Protein AF-A0A147BIY8-F1 (afdb_monomer_lite)

Sequence (85 aa):
ERLREHRASLRATPSGHLAVHCDRCGCSPAFGDTNILGTYKEQRAREILEAFQIASRGEGCISQPSLALTEGELAFLKTTTRVNT

Radius of gyration: 14.34 Å; chains: 1; bounding box: 36×27×33 Å

Foldseek 3Di:
DVLVVLVVCCVDDNDDQNNVCCVVVVDDDPSVPDDDPDDDPDPVVVLLVVQLVQVVCPPVHSDDGPDHDDPVSNVVCVVVDPPPD

Secondary structure (DSSP, 8-state):
-HHHHHHHHTTSS--HHHHHHHHHH-----TTS-------SSHHHHHHHHHHHHHHHGGG-----SSPPPHHHHHHHHHH-----

Organism: Ixodes ricinus (NCBI:txid34613)

pLDDT: mean 88.91, std 10.53, range [38.44, 96.62]

Structure (mmCIF, N/CA/C/O backbone):
data_AF-A0A147BIY8-F1
#
_entry.id   AF-A0A147BIY8-F1
#
loop_
_atom_site.group_PDB
_atom_site.id
_atom_site.type_symbol
_atom_site.label_atom_id
_atom_site.label_alt_id
_atom_site.label_comp_id
_atom_site.label_asym_id
_atom_site.label_entity_id
_atom_site.label_seq_id
_atom_site.pdbx_PDB_ins_code
_atom_site.Cartn_x
_atom_site.Cartn_y
_atom_site.Cartn_z
_atom_site.occupancy
_atom_site.B_iso_or_equiv
_atom_site.auth_seq_id
_atom_site.auth_comp_id
_atom_site.auth_asym_id
_atom_site.auth_atom_id
_atom_site.pdbx_PDB_model_num
ATOM 1 N N . GLU A 1 1 ? 1.320 11.948 -6.262 1.00 71.12 1 GLU A N 1
ATOM 2 C CA . GLU A 1 1 ? 2.785 11.804 -6.114 1.00 71.12 1 GLU A CA 1
ATOM 3 C C . GLU A 1 1 ? 3.240 10.345 -6.187 1.00 71.12 1 GLU A C 1
ATOM 5 O O . GLU A 1 1 ? 3.955 10.014 -7.121 1.00 71.12 1 GLU A O 1
ATOM 10 N N . ARG A 1 2 ? 2.710 9.440 -5.348 1.00 84.19 2 ARG A N 1
ATOM 11 C CA . ARG A 1 2 ? 3.080 8.005 -5.316 1.00 84.19 2 ARG A CA 1
ATOM 12 C C . ARG A 1 2 ? 3.160 7.266 -6.656 1.00 84.19 2 ARG A C 1
ATOM 14 O O . ARG A 1 2 ? 4.166 6.632 -6.942 1.00 84.19 2 ARG A O 1
ATOM 21 N N . LEU A 1 3 ? 2.148 7.363 -7.523 1.00 87.88 3 LEU A N 1
ATOM 22 C CA . LEU A 1 3 ? 2.204 6.695 -8.836 1.00 87.88 3 LEU A CA 1
ATOM 23 C C . LEU A 1 3 ? 3.354 7.207 -9.717 1.00 87.88 3 LEU A C 1
ATOM 25 O O . LEU A 1 3 ? 3.893 6.461 -10.530 1.00 87.88 3 LEU A O 1
ATOM 29 N N . ARG A 1 4 ? 3.744 8.478 -9.560 1.00 89.62 4 ARG A N 1
ATOM 30 C CA . ARG A 1 4 ? 4.896 9.050 -10.266 1.00 89.62 4 ARG A CA 1
ATOM 31 C C . ARG A 1 4 ? 6.199 8.452 -9.737 1.00 89.62 4 ARG A C 1
ATOM 33 O O . ARG A 1 4 ? 7.037 8.077 -10.549 1.00 89.62 4 ARG A O 1
ATOM 40 N N . GLU A 1 5 ? 6.335 8.322 -8.418 1.00 89.19 5 GLU A N 1
ATOM 41 C CA . GLU A 1 5 ? 7.485 7.670 -7.771 1.00 89.19 5 GLU A CA 1
ATOM 42 C C . GLU A 1 5 ? 7.623 6.213 -8.230 1.00 89.19 5 GLU A C 1
ATOM 44 O O . GLU A 1 5 ? 8.690 5.812 -8.683 1.00 89.19 5 GLU A O 1
ATOM 49 N N . HIS A 1 6 ? 6.525 5.450 -8.228 1.00 89.94 6 HIS A N 1
ATOM 50 C CA . HIS A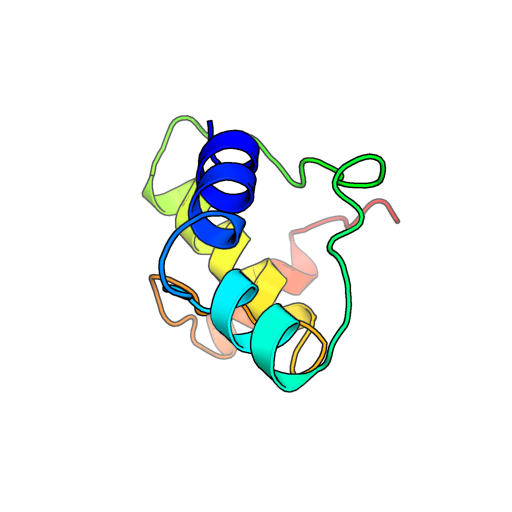 1 6 ? 6.508 4.072 -8.728 1.00 89.94 6 HIS A CA 1
ATOM 51 C C . HIS A 1 6 ? 6.882 3.967 -10.209 1.00 89.94 6 HIS A C 1
ATOM 53 O O . HIS A 1 6 ? 7.631 3.081 -10.602 1.00 89.94 6 HIS A O 1
ATOM 59 N N . ARG A 1 7 ? 6.396 4.878 -11.059 1.00 90.94 7 ARG A N 1
ATOM 60 C CA . ARG A 1 7 ? 6.804 4.913 -12.473 1.00 90.94 7 ARG A CA 1
ATOM 61 C C . ARG A 1 7 ? 8.290 5.221 -12.636 1.00 90.94 7 ARG A C 1
ATOM 63 O O . ARG A 1 7 ? 8.918 4.681 -13.542 1.00 90.94 7 ARG A O 1
ATOM 70 N N . ALA A 1 8 ? 8.842 6.094 -11.795 1.00 90.19 8 ALA A N 1
ATOM 71 C CA . ALA A 1 8 ? 10.259 6.429 -11.821 1.00 90.19 8 ALA A CA 1
ATOM 72 C C . ALA A 1 8 ? 11.130 5.252 -11.352 1.00 90.19 8 ALA A C 1
ATOM 74 O O . ALA A 1 8 ? 12.149 4.976 -11.982 1.00 90.19 8 ALA A O 1
ATOM 75 N N . SER A 1 9 ? 10.705 4.511 -10.319 1.00 89.31 9 SER A N 1
ATOM 76 C CA . SER 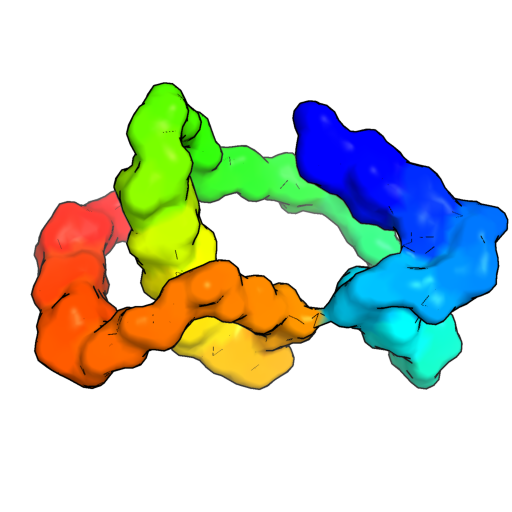A 1 9 ? 11.469 3.379 -9.775 1.00 89.31 9 SER A CA 1
ATOM 77 C C . SER A 1 9 ? 11.654 2.227 -10.767 1.00 89.31 9 SER A C 1
ATOM 79 O O . SER A 1 9 ? 12.618 1.482 -10.646 1.00 89.31 9 SER A O 1
ATOM 81 N N . LEU A 1 10 ? 10.770 2.090 -11.762 1.00 89.81 10 LEU A N 1
ATOM 82 C CA . LEU A 1 10 ? 10.894 1.084 -12.829 1.00 89.81 10 LEU A CA 1
ATOM 83 C C . LEU A 1 10 ? 11.944 1.427 -13.896 1.00 89.81 10 LEU A C 1
ATOM 85 O O . LEU A 1 10 ? 12.293 0.571 -14.698 1.00 89.81 10 LEU A O 1
ATOM 89 N N . ARG A 1 11 ? 12.393 2.686 -13.967 1.00 86.38 11 ARG A N 1
ATOM 90 C CA . ARG A 1 11 ? 13.357 3.157 -14.980 1.00 86.38 11 ARG A CA 1
ATOM 91 C C . ARG A 1 11 ? 14.796 3.187 -14.469 1.00 86.38 11 ARG A C 1
ATOM 93 O O . ARG A 1 11 ? 15.717 3.333 -15.264 1.00 86.38 11 ARG A O 1
ATOM 100 N N . ALA A 1 12 ? 14.970 3.127 -13.155 1.00 80.88 12 ALA A N 1
ATOM 101 C CA . ALA A 1 12 ? 16.264 3.063 -12.494 1.00 80.88 12 ALA A CA 1
ATOM 102 C C . ALA A 1 12 ? 16.635 1.602 -12.200 1.00 80.88 12 ALA A C 1
ATOM 104 O O . ALA A 1 12 ? 15.860 0.689 -12.484 1.00 80.88 12 ALA A O 1
ATOM 105 N N . THR A 1 13 ? 17.798 1.380 -11.581 1.00 82.06 13 THR A N 1
ATOM 106 C CA . THR A 1 13 ? 18.108 0.088 -10.956 1.00 82.06 13 THR A CA 1
ATOM 107 C C . THR A 1 13 ? 16.930 -0.335 -10.067 1.00 82.06 13 THR A C 1
ATOM 109 O O . THR A 1 13 ? 16.526 0.468 -9.212 1.00 82.06 13 THR A O 1
ATOM 112 N N . PRO A 1 14 ? 16.366 -1.548 -10.253 1.00 82.00 14 PRO A N 1
ATOM 113 C CA . PRO A 1 14 ? 15.171 -1.971 -9.540 1.00 82.00 14 PRO A CA 1
ATOM 114 C C . PRO A 1 14 ? 15.338 -1.814 -8.031 1.00 82.00 14 PRO A C 1
ATOM 116 O O . PRO A 1 14 ? 16.184 -2.447 -7.401 1.00 82.00 14 PRO A O 1
ATOM 119 N N . SER 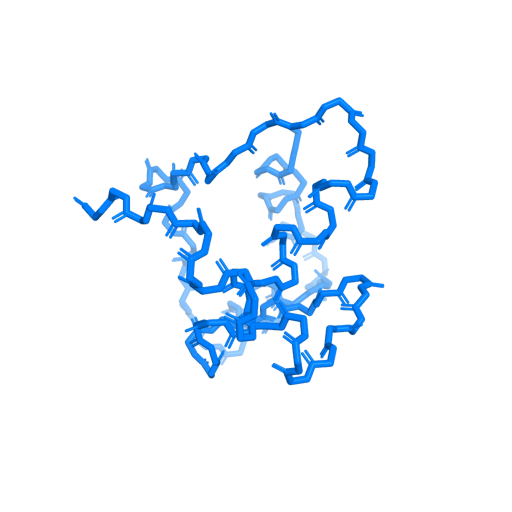A 1 15 ? 14.531 -0.932 -7.450 1.00 82.50 15 SER A N 1
ATOM 120 C CA . SER A 1 15 ? 14.513 -0.662 -6.017 1.00 82.50 15 SER A CA 1
ATOM 121 C C . SER A 1 15 ? 13.077 -0.505 -5.531 1.00 82.50 15 SER A C 1
ATOM 123 O O . SER A 1 15 ? 12.198 -0.010 -6.241 1.00 82.50 15 SER A O 1
ATOM 125 N N . GLY A 1 16 ? 12.831 -0.979 -4.310 1.00 87.75 16 GLY A N 1
ATOM 126 C CA . GLY A 1 16 ? 11.485 -1.100 -3.760 1.00 87.75 16 GLY A CA 1
ATOM 127 C C . GLY A 1 16 ? 10.716 -2.310 -4.302 1.00 87.75 16 GLY A C 1
ATOM 128 O O . GLY A 1 16 ? 11.035 -2.879 -5.346 1.00 87.75 16 GLY A O 1
ATOM 129 N N . HIS A 1 17 ? 9.676 -2.700 -3.563 1.00 91.38 17 HIS A N 1
ATOM 130 C CA . HIS A 1 17 ? 8.930 -3.944 -3.786 1.00 91.38 17 HIS A CA 1
ATOM 131 C C . HIS A 1 17 ? 8.361 -4.078 -5.204 1.00 91.38 17 HIS A C 1
ATOM 133 O O . HIS A 1 17 ? 8.509 -5.126 -5.825 1.00 91.38 17 HIS A O 1
ATOM 139 N N . LEU A 1 18 ? 7.775 -3.004 -5.749 1.00 92.19 18 LEU A N 1
ATOM 140 C CA . LEU A 1 18 ? 7.183 -3.016 -7.091 1.00 92.19 18 LEU A CA 1
ATOM 141 C C . LEU A 1 18 ? 8.218 -3.282 -8.188 1.00 92.19 18 LEU A C 1
ATOM 143 O O . LEU A 1 18 ? 8.004 -4.153 -9.025 1.00 92.19 18 LEU A O 1
ATOM 147 N N . ALA A 1 19 ? 9.334 -2.548 -8.188 1.00 93.06 19 ALA A N 1
ATOM 148 C CA . ALA A 1 19 ? 10.335 -2.689 -9.240 1.00 93.06 19 ALA A CA 1
ATOM 149 C C . ALA A 1 19 ? 11.023 -4.056 -9.184 1.00 93.06 19 ALA A C 1
ATOM 151 O O . ALA A 1 19 ? 11.189 -4.691 -10.220 1.00 93.06 19 ALA A O 1
ATOM 152 N N . VAL A 1 20 ? 11.344 -4.539 -7.978 1.00 93.38 20 VAL A N 1
ATOM 153 C CA . VAL A 1 20 ? 11.921 -5.878 -7.778 1.00 93.38 20 VAL A CA 1
ATOM 154 C C . VAL A 1 20 ? 10.953 -6.978 -8.221 1.00 93.38 20 VAL A C 1
ATOM 156 O O . VAL A 1 20 ? 11.381 -7.961 -8.823 1.00 93.38 20 VAL A O 1
ATOM 159 N N . HIS A 1 21 ? 9.652 -6.832 -7.951 1.00 93.69 21 HIS A N 1
ATOM 160 C CA . HIS A 1 21 ? 8.654 -7.791 -8.417 1.00 93.69 21 HIS A CA 1
ATOM 161 C C . HIS A 1 21 ? 8.568 -7.816 -9.946 1.00 93.69 21 HIS A C 1
ATOM 163 O O . HIS A 1 21 ? 8.635 -8.893 -10.529 1.00 93.69 21 HIS A O 1
ATOM 169 N N . CYS A 1 22 ? 8.453 -6.656 -10.595 1.00 94.25 22 CYS A N 1
ATOM 170 C CA . CYS A 1 22 ? 8.361 -6.574 -12.054 1.00 94.25 22 CYS A CA 1
ATOM 171 C C . CYS A 1 22 ? 9.604 -7.132 -12.754 1.00 94.25 22 CYS A C 1
ATOM 173 O O . CYS A 1 22 ? 9.463 -7.848 -13.738 1.00 94.25 22 CYS A O 1
ATOM 175 N N . ASP A 1 23 ? 10.796 -6.865 -12.216 1.00 93.06 23 ASP A N 1
ATOM 176 C CA . ASP A 1 23 ? 12.061 -7.412 -12.721 1.00 93.06 23 ASP A CA 1
ATOM 177 C C . ASP A 1 23 ? 12.089 -8.950 -12.664 1.00 93.06 23 ASP A C 1
ATOM 179 O O . ASP A 1 23 ? 12.383 -9.611 -13.657 1.00 93.06 23 ASP A O 1
ATOM 183 N N . ARG A 1 24 ? 11.691 -9.537 -11.527 1.00 93.56 24 ARG A N 1
ATOM 184 C CA . ARG A 1 24 ? 11.700 -10.999 -11.333 1.00 93.56 24 ARG A CA 1
ATOM 185 C C . ARG A 1 24 ? 10.556 -11.723 -12.039 1.00 93.56 24 ARG A C 1
ATOM 187 O O . ARG A 1 24 ? 10.734 -12.845 -12.498 1.00 93.56 24 ARG A O 1
ATOM 194 N N . CYS A 1 25 ? 9.369 -11.124 -12.061 1.00 94.12 25 CYS A N 1
ATOM 195 C CA . CYS A 1 25 ? 8.163 -11.725 -12.627 1.00 94.12 25 CYS A CA 1
ATOM 196 C C . CYS A 1 25 ? 8.066 -11.505 -14.146 1.00 94.12 25 CYS A C 1
ATOM 198 O O . CYS A 1 25 ? 7.427 -12.295 -14.836 1.00 94.12 25 CYS A O 1
ATOM 200 N N . GLY A 1 26 ? 8.673 -10.435 -14.670 1.00 93.62 26 GLY A N 1
ATOM 201 C CA . GLY A 1 26 ? 8.516 -9.995 -16.060 1.00 93.62 26 GLY A CA 1
ATOM 202 C C . GLY A 1 26 ? 7.182 -9.290 -16.336 1.00 93.62 26 GLY A C 1
ATOM 203 O O . GLY A 1 26 ? 6.867 -8.983 -17.486 1.00 93.62 26 GLY A O 1
ATOM 204 N N . CYS A 1 27 ? 6.375 -9.033 -15.302 1.00 94.00 27 CYS A N 1
ATOM 205 C CA . CYS A 1 27 ? 5.095 -8.346 -15.431 1.00 94.00 27 CYS A CA 1
ATOM 206 C C . CYS A 1 27 ? 5.275 -6.820 -15.504 1.00 94.00 27 CYS A C 1
ATOM 208 O O . CYS A 1 27 ? 6.248 -6.253 -15.004 1.00 94.00 27 CYS A O 1
ATOM 210 N N . SER A 1 28 ? 4.299 -6.135 -16.102 1.00 92.31 28 SER A N 1
ATOM 211 C CA . SER A 1 28 ? 4.260 -4.670 -16.165 1.00 92.31 28 SER A CA 1
ATOM 212 C C . SER A 1 28 ? 3.105 -4.120 -15.325 1.00 92.31 28 SER A C 1
ATOM 214 O O . SER A 1 28 ? 1.989 -4.631 -15.440 1.00 92.31 28 SER A O 1
ATOM 216 N N . PRO A 1 29 ? 3.311 -3.072 -14.506 1.00 92.38 29 PRO A N 1
ATOM 217 C CA . PRO A 1 29 ? 2.230 -2.496 -13.711 1.00 92.38 29 PRO A CA 1
ATOM 218 C C . PRO A 1 29 ? 1.184 -1.790 -14.578 1.00 92.38 29 PRO A C 1
ATOM 220 O O . PRO A 1 29 ? 1.514 -0.923 -15.392 1.00 92.38 29 PRO A O 1
ATOM 223 N N . ALA A 1 30 ? -0.094 -2.085 -14.337 1.00 92.75 30 ALA A N 1
ATOM 224 C CA . ALA A 1 30 ? -1.227 -1.442 -15.000 1.00 92.75 30 ALA A CA 1
ATOM 225 C C . ALA A 1 30 ? -1.548 -0.072 -14.371 1.00 92.75 30 ALA A C 1
ATOM 227 O O . ALA A 1 30 ? -2.568 0.117 -13.714 1.00 92.75 30 ALA A O 1
ATOM 228 N N . PHE A 1 31 ? -0.669 0.921 -14.552 1.00 90.31 31 PHE A N 1
ATOM 229 C CA . PHE A 1 31 ? -0.868 2.252 -13.954 1.00 90.31 31 PHE A CA 1
ATOM 230 C C . PHE A 1 31 ? -2.104 3.012 -14.471 1.00 90.31 31 PHE A C 1
ATOM 232 O O . PHE A 1 31 ? -2.446 4.040 -13.893 1.00 90.31 31 PHE A O 1
ATOM 239 N N . GLY A 1 32 ? -2.707 2.589 -15.586 1.00 90.94 32 GLY A N 1
ATOM 240 C CA . GLY A 1 32 ? -3.958 3.165 -16.094 1.00 90.94 32 GLY A CA 1
ATOM 241 C C . GLY A 1 32 ? -5.179 2.752 -15.269 1.00 90.94 32 GLY A C 1
ATOM 242 O O . GLY A 1 32 ? -6.120 3.530 -15.158 1.00 90.94 32 GLY A O 1
ATOM 243 N N . ASP A 1 33 ? -5.102 1.591 -14.616 1.00 91.88 33 ASP A N 1
ATOM 244 C CA . ASP A 1 33 ? -6.224 0.944 -13.928 1.00 91.88 33 ASP A CA 1
ATOM 245 C C . ASP A 1 33 ? -6.120 1.067 -12.398 1.00 91.88 33 ASP A C 1
ATOM 247 O O . ASP A 1 33 ? -6.785 0.367 -11.635 1.00 91.88 33 ASP A O 1
ATOM 251 N N . THR A 1 34 ? -5.249 1.953 -11.911 1.00 91.44 34 THR A N 1
ATOM 252 C CA . THR A 1 34 ? -5.064 2.170 -10.474 1.00 91.44 34 THR A CA 1
ATOM 253 C C . THR A 1 34 ? -6.196 3.006 -9.896 1.00 91.44 34 THR A C 1
ATOM 255 O O . THR A 1 34 ? -6.445 4.115 -10.368 1.00 91.44 34 THR A O 1
ATOM 258 N N . ASN A 1 35 ? -6.800 2.530 -8.807 1.00 90.25 35 ASN A N 1
ATOM 259 C CA . ASN A 1 35 ? -7.779 3.289 -8.035 1.00 90.25 35 ASN A CA 1
ATOM 260 C C . ASN A 1 35 ? -7.163 3.860 -6.746 1.00 90.25 35 ASN A C 1
ATOM 262 O O . ASN A 1 35 ? -6.343 3.211 -6.091 1.00 90.25 35 ASN A O 1
ATOM 266 N N . ILE A 1 36 ? -7.576 5.067 -6.356 1.00 88.62 36 ILE A N 1
ATOM 267 C CA . ILE A 1 36 ? -7.173 5.679 -5.086 1.00 88.62 36 ILE A CA 1
ATOM 268 C C . ILE A 1 36 ? -8.117 5.168 -3.995 1.00 88.62 36 ILE A C 1
ATOM 270 O O . ILE A 1 36 ? -9.292 5.516 -3.976 1.00 88.62 36 ILE A O 1
ATOM 274 N N . LEU A 1 37 ? -7.593 4.366 -3.065 1.00 87.25 37 LEU A N 1
ATOM 275 C CA . LEU A 1 37 ? -8.385 3.777 -1.973 1.00 87.25 37 LEU A CA 1
ATOM 276 C C . LEU A 1 37 ? -8.816 4.796 -0.905 1.00 87.25 37 LEU A C 1
ATOM 278 O O . LEU A 1 37 ? -9.772 4.556 -0.176 1.00 87.25 37 LEU A O 1
ATOM 282 N N . GLY A 1 38 ? -8.114 5.924 -0.793 1.00 85.50 38 GLY A N 1
ATOM 283 C CA . GLY A 1 38 ? -8.462 6.997 0.132 1.00 85.50 38 GLY A CA 1
ATOM 284 C C . GLY A 1 38 ? -7.398 8.088 0.203 1.00 85.50 38 GLY A C 1
ATOM 285 O O . GLY A 1 38 ? -6.231 7.872 -0.127 1.00 85.50 38 GLY A O 1
ATOM 286 N N . THR A 1 39 ? -7.807 9.273 0.650 1.00 86.50 39 THR A N 1
ATOM 287 C CA . THR A 1 39 ? -6.928 10.430 0.858 1.00 86.50 39 THR A CA 1
ATOM 288 C C . THR A 1 39 ? -7.121 10.969 2.267 1.00 86.50 39 THR A C 1
ATOM 290 O O . THR A 1 39 ? -8.230 11.356 2.629 1.00 86.50 39 THR A O 1
ATOM 293 N N . TYR A 1 40 ? -6.044 11.032 3.049 1.00 89.44 40 TYR A N 1
ATOM 294 C CA . TYR A 1 40 ? -6.076 11.500 4.435 1.00 89.44 40 TYR A CA 1
ATOM 295 C C . TYR A 1 40 ? -5.026 12.584 4.631 1.00 89.44 40 TYR A C 1
ATOM 297 O O . TYR A 1 40 ? -3.909 12.461 4.128 1.00 89.44 40 TYR A O 1
ATOM 305 N N . LYS A 1 41 ? -5.391 13.635 5.372 1.00 91.62 41 LYS A N 1
ATOM 306 C CA . LYS A 1 41 ? -4.447 14.684 5.785 1.00 91.62 41 LYS A CA 1
ATOM 307 C C . LYS A 1 41 ? -3.481 14.161 6.847 1.00 91.62 41 LYS A C 1
ATOM 309 O O . LYS A 1 41 ? -2.290 14.440 6.787 1.00 91.62 41 LYS A O 1
ATOM 314 N N . GLU A 1 42 ? -4.001 13.356 7.771 1.00 95.44 42 GLU A N 1
ATOM 315 C CA . GLU A 1 42 ? -3.231 12.798 8.876 1.00 95.44 42 GLU A CA 1
ATOM 316 C C . GLU A 1 42 ? -2.422 11.577 8.439 1.00 95.44 42 GLU A C 1
ATOM 318 O O . GLU A 1 42 ? -2.974 10.594 7.931 1.00 95.44 42 GLU A O 1
ATOM 323 N N . GLN A 1 43 ? -1.113 11.615 8.696 1.00 93.56 43 GLN A N 1
ATOM 324 C CA . GLN A 1 43 ? -0.194 10.529 8.352 1.00 93.56 43 GLN A CA 1
ATOM 325 C C . GLN A 1 43 ? -0.627 9.200 8.977 1.00 93.56 43 GLN A C 1
ATOM 327 O O . GLN A 1 43 ? -0.761 8.215 8.255 1.00 93.56 43 GLN A O 1
ATOM 332 N N . ARG A 1 44 ? -0.923 9.184 10.285 1.00 95.00 44 ARG A N 1
ATOM 333 C CA . ARG A 1 44 ? -1.326 7.951 10.980 1.00 95.00 44 ARG A CA 1
ATOM 334 C C . ARG A 1 44 ? -2.581 7.323 10.383 1.00 95.00 44 ARG A C 1
ATOM 336 O O . ARG A 1 44 ? -2.629 6.113 10.219 1.00 95.00 44 ARG A O 1
ATOM 343 N N . ALA A 1 45 ? -3.585 8.126 10.026 1.00 93.50 45 ALA A N 1
ATOM 344 C CA . ALA A 1 45 ? -4.815 7.605 9.428 1.00 93.50 45 ALA A CA 1
ATOM 345 C C . ALA A 1 45 ? -4.543 6.939 8.069 1.00 93.50 45 ALA A C 1
ATOM 347 O O . ALA A 1 45 ? -5.058 5.856 7.793 1.00 93.50 45 ALA A O 1
ATOM 348 N N . ARG A 1 46 ? -3.683 7.556 7.247 1.00 93.38 46 ARG A N 1
ATOM 349 C CA . ARG A 1 46 ? -3.247 6.981 5.970 1.00 93.38 46 ARG A CA 1
ATOM 350 C C . ARG A 1 46 ? -2.499 5.664 6.168 1.00 93.38 46 ARG A C 1
ATOM 352 O O . ARG A 1 46 ? -2.795 4.703 5.470 1.00 93.38 46 ARG A O 1
ATOM 359 N N . GLU A 1 47 ? -1.551 5.623 7.100 1.00 95.25 47 GLU A N 1
ATOM 360 C CA . GLU A 1 47 ? -0.733 4.433 7.364 1.00 95.25 47 GLU A CA 1
ATOM 361 C C . GLU A 1 47 ? -1.565 3.276 7.933 1.00 95.25 47 GLU A C 1
ATOM 363 O O . GLU A 1 47 ? -1.352 2.130 7.547 1.00 95.25 47 GLU A O 1
ATOM 368 N N . ILE A 1 48 ? -2.560 3.564 8.781 1.00 95.38 48 ILE A N 1
ATOM 369 C CA . ILE A 1 48 ? -3.506 2.555 9.283 1.00 95.38 48 ILE A CA 1
ATOM 370 C C . ILE A 1 48 ? -4.332 1.971 8.132 1.00 95.38 48 ILE A C 1
ATOM 372 O O . ILE A 1 48 ? -4.449 0.750 8.031 1.00 95.38 48 ILE A O 1
ATOM 376 N N . LEU A 1 49 ? -4.881 2.811 7.241 1.00 93.44 49 LEU A N 1
ATOM 377 C CA . LEU A 1 49 ? -5.627 2.307 6.084 1.00 93.44 49 LEU A CA 1
ATOM 378 C C . LEU A 1 49 ? -4.724 1.483 5.156 1.00 93.44 49 LEU A C 1
ATOM 380 O O . LEU A 1 49 ? -5.138 0.430 4.678 1.00 93.44 49 LEU A O 1
ATOM 384 N N . GLU A 1 50 ? -3.505 1.951 4.897 1.00 93.38 50 GLU A N 1
ATOM 385 C CA . GLU A 1 50 ? -2.524 1.250 4.068 1.00 93.38 50 GLU A CA 1
ATOM 386 C C . GLU A 1 50 ? -2.199 -0.131 4.647 1.00 93.38 50 GLU A C 1
ATOM 388 O O . GLU A 1 50 ? -2.332 -1.133 3.944 1.00 93.38 50 GLU A O 1
ATOM 393 N N . ALA A 1 51 ? -1.883 -0.207 5.942 1.00 95.75 51 ALA A N 1
ATOM 394 C CA . ALA A 1 51 ? -1.624 -1.469 6.625 1.00 95.75 51 ALA A CA 1
ATOM 395 C C . ALA A 1 51 ? -2.825 -2.417 6.582 1.00 95.75 51 ALA A C 1
ATOM 397 O O . ALA A 1 51 ? -2.669 -3.603 6.288 1.00 95.75 51 ALA A O 1
ATOM 398 N N . PHE A 1 52 ? -4.030 -1.890 6.791 1.00 95.25 52 PHE A N 1
ATOM 399 C CA . PHE A 1 52 ? -5.261 -2.664 6.700 1.00 95.25 52 PHE A CA 1
ATOM 400 C C . PHE A 1 52 ? -5.495 -3.239 5.296 1.00 95.25 52 PHE A C 1
ATOM 402 O O . PHE A 1 52 ? -5.823 -4.418 5.155 1.00 95.25 52 PHE A O 1
ATOM 409 N N . GLN A 1 53 ? -5.314 -2.428 4.252 1.00 93.69 53 GLN A N 1
ATOM 410 C CA . GLN A 1 53 ? -5.522 -2.839 2.862 1.00 93.69 53 GLN A CA 1
ATOM 411 C C . GLN A 1 53 ? -4.476 -3.855 2.397 1.00 93.69 53 GLN A C 1
ATOM 413 O O . GLN A 1 53 ? -4.827 -4.807 1.701 1.00 93.69 53 GLN A O 1
ATOM 418 N N . ILE A 1 54 ? -3.215 -3.686 2.804 1.00 94.31 54 ILE A N 1
ATOM 419 C CA . ILE A 1 54 ? -2.142 -4.644 2.515 1.00 94.31 54 ILE A CA 1
ATOM 420 C C . ILE A 1 54 ? -2.439 -5.980 3.204 1.00 94.31 54 ILE A C 1
ATOM 422 O O . ILE A 1 54 ? -2.502 -7.010 2.537 1.00 94.31 54 ILE A O 1
ATOM 426 N N . ALA A 1 55 ? -2.720 -5.961 4.512 1.00 94.38 55 ALA A N 1
ATOM 427 C CA . ALA A 1 55 ? -3.028 -7.170 5.274 1.00 94.38 55 ALA A CA 1
ATOM 428 C C . ALA A 1 55 ? -4.269 -7.904 4.736 1.00 94.38 55 ALA A C 1
ATOM 430 O O . ALA A 1 55 ? -4.278 -9.129 4.650 1.00 94.38 55 ALA A O 1
ATOM 431 N N . SER A 1 56 ? -5.304 -7.168 4.319 1.00 92.12 56 SER A N 1
ATOM 432 C CA . SER A 1 56 ? -6.543 -7.755 3.784 1.00 92.12 56 SER A CA 1
ATOM 433 C C . SER A 1 56 ? -6.367 -8.431 2.421 1.00 92.12 56 SER A C 1
ATOM 435 O O . SER A 1 56 ? -7.190 -9.264 2.050 1.00 92.12 56 SER A O 1
ATOM 437 N N . ARG A 1 57 ? -5.315 -8.084 1.671 1.00 91.81 57 ARG A N 1
ATOM 438 C CA . ARG A 1 57 ? -4.993 -8.673 0.360 1.00 91.81 57 ARG A CA 1
ATOM 439 C C . ARG A 1 57 ? -4.002 -9.838 0.450 1.00 91.81 57 ARG A C 1
ATOM 441 O O . ARG A 1 57 ? -3.855 -10.564 -0.531 1.00 91.81 57 ARG A O 1
ATOM 448 N N . GLY A 1 58 ? -3.356 -10.027 1.604 1.00 90.31 58 GLY A N 1
ATOM 449 C CA . GLY A 1 58 ? -2.426 -11.128 1.858 1.00 90.31 58 GLY A CA 1
ATOM 450 C C . GLY A 1 58 ? -1.319 -11.220 0.804 1.00 90.31 58 GLY A C 1
ATOM 451 O O . GLY A 1 58 ? -0.763 -10.206 0.387 1.00 90.31 58 GLY A O 1
ATOM 452 N N . GLU A 1 59 ? -1.046 -12.436 0.327 1.00 89.75 59 GLU A N 1
ATOM 453 C CA . GLU A 1 59 ? -0.029 -12.709 -0.705 1.00 89.75 59 GLU A CA 1
ATOM 454 C C . GLU A 1 59 ? -0.320 -12.036 -2.058 1.00 89.75 59 GLU A C 1
ATOM 456 O O . GLU A 1 59 ? 0.579 -11.880 -2.881 1.00 89.75 59 GLU A O 1
ATOM 461 N N . GLY A 1 60 ? -1.555 -11.576 -2.287 1.00 90.88 60 GLY A N 1
ATOM 462 C CA . GLY A 1 60 ? -1.920 -10.793 -3.468 1.00 90.88 60 GLY A CA 1
ATOM 463 C C . GLY A 1 60 ? -1.403 -9.350 -3.443 1.00 90.88 60 GLY A C 1
ATOM 464 O O . GLY A 1 60 ? -1.617 -8.608 -4.403 1.00 90.88 60 GLY A O 1
ATOM 465 N N . CYS A 1 61 ? -0.751 -8.917 -2.359 1.00 93.12 61 CYS A N 1
ATOM 466 C CA . CYS A 1 61 ? -0.159 -7.591 -2.239 1.00 93.12 61 CYS A CA 1
ATOM 467 C C . CYS A 1 61 ? 1.342 -7.679 -1.954 1.00 93.12 61 CYS A C 1
ATOM 469 O O . CYS A 1 61 ? 1.767 -8.152 -0.909 1.00 93.12 61 CYS A O 1
ATOM 471 N N . ILE A 1 62 ? 2.148 -7.151 -2.876 1.00 92.94 62 ILE A N 1
ATOM 472 C CA . ILE A 1 62 ? 3.614 -7.095 -2.744 1.00 92.94 62 ILE A CA 1
ATOM 473 C C . ILE A 1 62 ? 4.104 -5.965 -1.827 1.00 92.94 62 ILE A C 1
ATOM 475 O O . ILE A 1 62 ? 5.301 -5.837 -1.586 1.00 92.94 62 ILE A O 1
ATOM 479 N N . SER A 1 63 ? 3.207 -5.086 -1.381 1.00 91.56 63 SER A N 1
ATOM 480 C CA . SER A 1 63 ? 3.574 -3.940 -0.554 1.00 91.56 63 SER A CA 1
ATOM 481 C C . SER A 1 63 ? 3.840 -4.366 0.884 1.00 91.56 63 SER A C 1
ATOM 483 O O . SER A 1 63 ? 3.213 -5.281 1.407 1.00 91.56 63 SER A O 1
ATOM 485 N N . GLN A 1 64 ? 4.727 -3.634 1.549 1.00 91.62 64 GLN A N 1
ATOM 486 C CA . GLN A 1 64 ? 4.985 -3.781 2.975 1.00 91.62 64 GLN A CA 1
ATOM 487 C C . GLN A 1 64 ? 4.448 -2.549 3.709 1.00 91.62 64 GLN A C 1
ATOM 489 O O . GLN A 1 64 ? 4.762 -1.430 3.295 1.00 91.62 64 GLN A O 1
ATOM 494 N N . PRO A 1 65 ? 3.651 -2.720 4.774 1.00 93.75 65 PRO A N 1
ATOM 495 C CA . PRO A 1 65 ? 3.107 -1.587 5.502 1.00 93.75 65 PRO A CA 1
ATOM 496 C C . PRO A 1 65 ? 4.184 -0.920 6.365 1.00 93.75 65 PRO A C 1
ATOM 498 O O . PRO A 1 65 ? 5.113 -1.575 6.836 1.00 93.75 65 PRO A O 1
ATOM 501 N N . SER A 1 66 ? 4.047 0.387 6.603 1.00 93.56 66 SER A N 1
ATOM 502 C CA . SER A 1 66 ? 4.949 1.13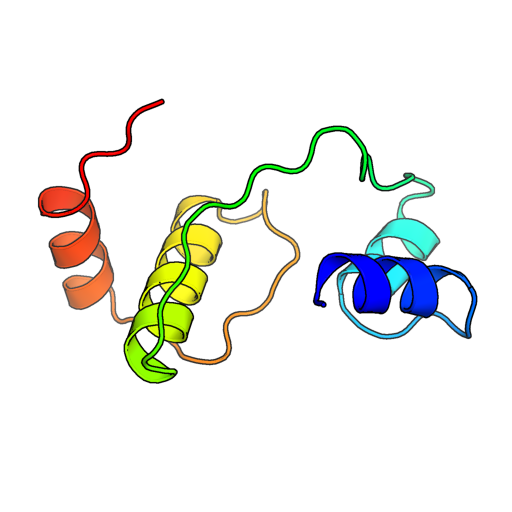7 7.492 1.00 93.56 66 SER A CA 1
ATOM 503 C C . SER A 1 66 ? 4.680 0.896 8.980 1.00 93.56 66 SER A C 1
ATOM 505 O O . SER A 1 66 ? 5.527 1.212 9.813 1.00 93.56 66 SER A O 1
ATOM 507 N N . LEU A 1 67 ? 3.522 0.323 9.315 1.00 95.19 67 LEU A N 1
ATOM 508 C CA . LEU A 1 67 ? 3.155 -0.098 10.662 1.00 95.19 67 LEU A CA 1
ATOM 509 C C . LEU A 1 67 ? 2.552 -1.502 10.643 1.00 95.19 67 LEU A C 1
ATOM 511 O O . LEU A 1 67 ? 1.944 -1.920 9.657 1.00 95.19 67 LEU A O 1
ATOM 515 N N . ALA A 1 68 ? 2.719 -2.225 11.746 1.00 93.94 68 ALA A N 1
ATOM 516 C CA . ALA A 1 68 ? 2.074 -3.511 11.959 1.00 93.94 68 ALA A CA 1
ATOM 517 C C . ALA A 1 68 ? 0.762 -3.295 12.719 1.00 93.94 68 ALA A C 1
ATOM 519 O O . ALA A 1 68 ? 0.753 -2.630 13.753 1.00 93.94 68 ALA A O 1
ATOM 520 N N . LEU A 1 69 ? -0.325 -3.864 12.201 1.00 95.62 69 LEU A N 1
ATOM 521 C CA . LEU A 1 69 ? -1.600 -3.942 12.907 1.00 95.62 69 LEU A CA 1
ATOM 522 C C . LEU A 1 69 ? -1.700 -5.295 13.604 1.00 95.62 69 LEU A C 1
ATOM 524 O O . LEU A 1 69 ? -1.360 -6.331 13.030 1.00 95.62 69 LEU A O 1
ATOM 528 N N . THR A 1 70 ? -2.196 -5.279 14.830 1.00 96.44 70 THR A N 1
ATOM 529 C CA . THR A 1 70 ? -2.576 -6.485 15.564 1.00 96.44 70 THR A CA 1
ATOM 530 C C . THR A 1 70 ? -3.825 -7.123 14.953 1.00 96.44 70 THR A C 1
ATOM 532 O O . THR A 1 70 ? -4.606 -6.478 14.249 1.00 96.44 70 THR A O 1
ATOM 535 N N . GLU A 1 71 ? -4.072 -8.395 15.267 1.00 94.81 71 GLU A N 1
ATOM 536 C CA . GLU A 1 71 ? -5.294 -9.085 14.836 1.00 94.81 71 GLU A CA 1
ATOM 537 C C . GLU A 1 71 ? -6.569 -8.384 15.331 1.00 94.81 71 GLU A C 1
ATOM 539 O O . GLU A 1 71 ? -7.545 -8.285 14.587 1.00 94.81 71 GLU A O 1
ATOM 544 N N . GLY A 1 72 ? -6.547 -7.843 16.555 1.00 96.62 72 GLY A N 1
ATOM 545 C CA . GLY A 1 72 ? -7.668 -7.094 17.126 1.00 96.62 72 GLY A CA 1
ATOM 546 C C . GLY A 1 72 ? -7.963 -5.798 16.368 1.00 96.62 72 GLY A C 1
ATOM 547 O O . GLY A 1 72 ? -9.120 -5.509 16.065 1.00 96.62 72 GLY A O 1
ATOM 548 N N . GLU A 1 73 ? -6.925 -5.045 15.996 1.00 95.88 73 GLU A N 1
ATOM 549 C CA . GLU A 1 73 ? -7.069 -3.829 15.184 1.00 95.88 73 GLU A CA 1
ATOM 550 C C . GLU A 1 73 ? -7.581 -4.153 13.779 1.00 95.88 73 GLU A C 1
ATOM 552 O O . GLU A 1 73 ? -8.487 -3.484 13.283 1.00 95.88 73 GLU A O 1
ATOM 557 N N . LEU A 1 74 ? -7.066 -5.215 13.152 1.00 94.75 74 LEU A N 1
ATOM 558 C CA . LEU A 1 74 ? -7.566 -5.679 11.859 1.00 94.75 74 LEU A CA 1
ATOM 559 C C . LEU A 1 74 ? -9.043 -6.071 11.943 1.00 94.75 74 LEU A C 1
ATOM 561 O O . LEU A 1 74 ? -9.828 -5.667 11.085 1.00 94.75 74 LEU A O 1
ATOM 565 N N . ALA A 1 75 ? -9.438 -6.828 12.969 1.00 94.19 75 ALA A N 1
ATOM 566 C CA . ALA A 1 75 ? -10.826 -7.228 13.179 1.00 94.19 75 ALA A CA 1
ATOM 567 C C . ALA A 1 75 ? -11.747 -6.011 13.365 1.00 94.19 75 ALA A C 1
ATOM 569 O O . ALA A 1 75 ? -12.798 -5.937 12.728 1.00 94.19 75 ALA A O 1
ATOM 570 N N . PHE A 1 76 ? -11.329 -5.027 14.163 1.00 94.50 76 PHE A N 1
ATOM 571 C CA . PHE A 1 76 ? -12.069 -3.780 14.364 1.00 94.50 76 PHE A CA 1
ATOM 572 C C . PHE A 1 76 ? -12.219 -2.963 13.069 1.00 94.50 76 PHE A C 1
ATOM 574 O O . PHE A 1 76 ? -13.287 -2.423 12.769 1.00 94.50 76 PHE A O 1
ATOM 581 N N . LEU A 1 77 ? -11.165 -2.884 12.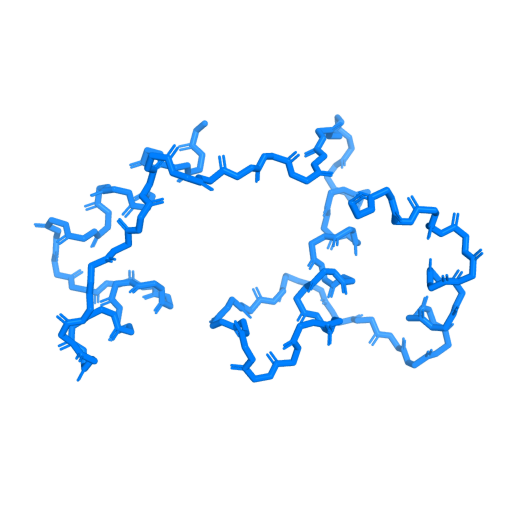258 1.00 93.25 77 LEU A N 1
ATOM 582 C CA . LEU A 1 77 ? -11.215 -2.160 10.989 1.00 93.25 77 LEU A CA 1
ATOM 583 C C . LEU A 1 77 ? -12.107 -2.867 9.964 1.00 93.25 77 LEU A C 1
ATOM 585 O O . LEU A 1 77 ? -12.849 -2.185 9.255 1.00 93.25 77 LEU A O 1
ATOM 589 N N . LYS A 1 78 ? -12.120 -4.209 9.926 1.00 91.00 78 LYS A N 1
ATOM 590 C CA . LYS A 1 78 ? -13.025 -4.989 9.058 1.00 91.00 78 LYS A CA 1
ATOM 591 C C . LYS A 1 78 ? -14.500 -4.705 9.334 1.00 91.00 78 LYS A C 1
ATOM 593 O O . LYS A 1 78 ? -15.283 -4.657 8.393 1.00 91.00 78 LYS A O 1
ATOM 598 N N . THR A 1 79 ? -14.894 -4.522 10.594 1.00 88.19 79 THR A N 1
ATOM 599 C CA . THR A 1 79 ? -16.302 -4.258 10.946 1.00 88.19 79 THR A CA 1
ATOM 600 C C . THR A 1 79 ? -16.722 -2.814 10.675 1.00 88.19 79 THR A C 1
ATOM 602 O O . THR A 1 79 ? -17.899 -2.550 10.435 1.00 88.19 79 THR A O 1
ATOM 605 N N . THR A 1 80 ? -15.770 -1.879 10.691 1.00 79.12 80 THR A N 1
ATOM 606 C CA . THR A 1 80 ? -16.042 -0.436 10.608 1.00 79.12 80 THR A CA 1
ATOM 607 C C . THR A 1 80 ? -15.901 0.114 9.183 1.00 79.12 80 THR A C 1
ATOM 609 O O . THR A 1 80 ? -16.552 1.094 8.820 1.00 79.12 80 THR A O 1
ATOM 612 N N . THR A 1 81 ? -15.077 -0.514 8.339 1.00 68.62 81 THR A N 1
ATOM 613 C CA . THR A 1 81 ? -14.905 -0.109 6.938 1.00 68.62 81 THR A CA 1
ATOM 614 C C . THR A 1 81 ? -15.981 -0.744 6.051 1.00 68.62 81 THR A C 1
ATOM 616 O O . THR A 1 81 ? -15.930 -1.925 5.722 1.00 68.62 81 THR A O 1
ATOM 619 N N . ARG A 1 82 ? -16.975 0.045 5.613 1.00 57.56 82 ARG A N 1
ATOM 620 C CA . ARG A 1 82 ? -17.834 -0.348 4.482 1.00 57.56 82 ARG A CA 1
ATOM 621 C C . ARG A 1 82 ? -16.978 -0.344 3.219 1.00 57.56 82 ARG A C 1
ATOM 623 O O . ARG A 1 82 ? -16.704 0.716 2.661 1.00 57.56 82 ARG A O 1
ATOM 630 N N . VAL A 1 83 ? -16.529 -1.515 2.788 1.00 54.59 83 VAL A N 1
ATOM 631 C CA . VAL A 1 83 ? -15.896 -1.668 1.479 1.00 54.59 83 VAL A CA 1
ATOM 632 C C . VAL A 1 83 ? -17.010 -1.574 0.438 1.00 54.59 83 VAL A C 1
ATOM 634 O O . VAL A 1 83 ? -17.758 -2.527 0.248 1.00 54.59 83 VAL A O 1
ATOM 637 N N . ASN A 1 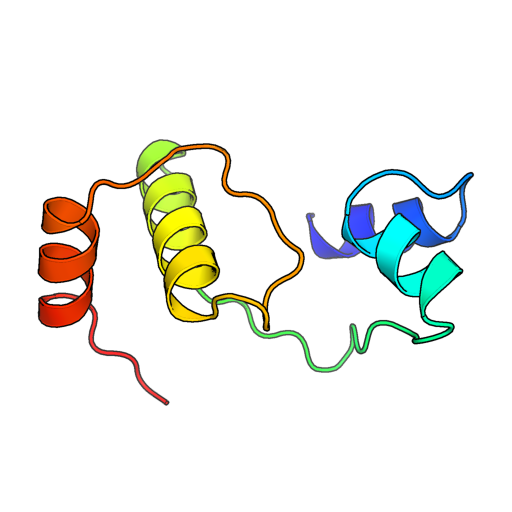84 ? -17.160 -0.411 -0.201 1.00 40.31 84 ASN A N 1
ATOM 638 C CA . ASN A 1 84 ? -17.861 -0.341 -1.482 1.00 40.31 84 ASN A CA 1
ATOM 639 C C . ASN A 1 84 ? -16.962 -1.052 -2.498 1.00 40.31 84 ASN A C 1
ATOM 641 O O . ASN A 1 84 ? -15.967 -0.482 -2.950 1.00 40.31 84 ASN A O 1
ATOM 645 N N . THR A 1 85 ? -17.271 -2.320 -2.750 1.00 38.44 85 THR A N 1
ATOM 646 C CA . THR A 1 85 ? -16.794 -3.083 -3.910 1.00 38.44 85 THR A CA 1
ATOM 647 C C . THR A 1 85 ? -17.380 -2.523 -5.189 1.00 38.44 85 THR A C 1
ATOM 649 O O . THR A 1 85 ? -18.610 -2.279 -5.181 1.00 38.44 85 THR A O 1
#